Protein AF-A0AAW2R054-F1 (afdb_monomer_lite)

Foldseek 3Di:
DCVQQNPPKDKFQDPDPDPVNRNDWDKDWDADPVGKIKIWTKIKMHHPRFIWIWTWMWIQDPPVRDTDTCWIWTFTPPDDTDIDTPDHDDDD

Sequence (92 aa):
VRVRIGSPITGYGSESRNRAARQRIPHKTWTDEEGVEHVVVNFHIRGPHGAGKVYSEMFKDKVEKQWKFMYLIVEVTSPSPAQLMLESYVPA

Radius of gyration: 14.86 Å; chains: 1; bounding box: 43×24×35 Å

InterPro domains:
  IPR013261 Mitochondrial import inner membrane translocase subunit Tim21 [PF08294] (5-78)
  IPR013261 Mitochondrial import inner membrane translocase subunit Tim21 [PTHR13032] (1-89)
  IPR038552 Tim21 IMS domain superfamily [G3DSA:3.10.450.320] (1-90)

Organism: Sesamum radiatum (NCBI:txid300843)

Structure (mmCIF, N/CA/C/O backbone):
data_AF-A0AAW2R054-F1
#
_entry.id   AF-A0AAW2R054-F1
#
loop_
_atom_site.group_PDB
_atom_site.id
_atom_site.type_symbol
_atom_site.label_atom_id
_atom_site.label_alt_id
_atom_site.label_comp_id
_atom_site.label_asym_id
_atom_site.label_entity_id
_atom_site.label_seq_id
_atom_site.pdbx_PDB_ins_code
_atom_site.Cartn_x
_atom_site.Cartn_y
_atom_site.Cartn_z
_atom_site.occupancy
_atom_site.B_iso_or_equiv
_atom_site.auth_seq_id
_atom_site.auth_comp_id
_atom_site.auth_asym_id
_atom_site.auth_atom_id
_atom_site.pdbx_PDB_model_num
ATOM 1 N N . VAL A 1 1 ? -1.471 -8.953 -11.947 1.00 60.62 1 VAL A N 1
ATOM 2 C CA . VAL A 1 1 ? -0.146 -8.406 -11.537 1.00 60.62 1 VAL A CA 1
ATOM 3 C C . VAL A 1 1 ? 1.044 -9.259 -11.986 1.00 60.62 1 VAL A C 1
ATOM 5 O O . VAL A 1 1 ? 1.932 -8.705 -12.624 1.00 60.62 1 VAL A O 1
ATOM 8 N N . ARG A 1 2 ? 1.076 -10.582 -11.724 1.00 59.34 2 ARG A N 1
ATOM 9 C CA . ARG A 1 2 ? 2.234 -11.458 -12.046 1.00 59.34 2 ARG A CA 1
ATOM 10 C C . ARG A 1 2 ? 2.759 -11.346 -13.482 1.00 59.34 2 ARG A C 1
ATOM 12 O O . ARG A 1 2 ? 3.965 -11.321 -13.663 1.00 59.34 2 ARG A O 1
ATOM 19 N N . VAL A 1 3 ? 1.879 -11.220 -14.476 1.00 61.03 3 VAL A N 1
ATOM 20 C CA . VAL A 1 3 ? 2.275 -11.123 -15.896 1.00 61.03 3 VAL A CA 1
ATOM 21 C C . VAL A 1 3 ? 3.060 -9.838 -16.206 1.00 61.03 3 VAL A C 1
ATOM 23 O O . VAL A 1 3 ? 3.934 -9.856 -17.059 1.00 61.03 3 VAL A O 1
ATOM 26 N N . ARG A 1 4 ? 2.779 -8.727 -15.509 1.00 69.69 4 ARG A N 1
ATOM 27 C CA . ARG A 1 4 ? 3.378 -7.412 -15.815 1.00 69.69 4 ARG A CA 1
ATOM 28 C C . ARG A 1 4 ? 4.631 -7.096 -14.997 1.00 69.69 4 ARG A C 1
ATOM 30 O O . ARG A 1 4 ? 5.493 -6.379 -15.478 1.00 69.69 4 ARG A O 1
ATOM 37 N N . ILE A 1 5 ? 4.732 -7.619 -13.774 1.00 77.94 5 ILE A N 1
ATOM 38 C CA . ILE A 1 5 ? 5.869 -7.357 -12.869 1.00 77.94 5 ILE A CA 1
ATOM 39 C C . ILE A 1 5 ? 6.808 -8.570 -12.763 1.00 77.94 5 ILE A C 1
ATOM 41 O O . ILE A 1 5 ? 8.005 -8.409 -12.533 1.00 77.94 5 ILE A O 1
ATOM 45 N N . GLY A 1 6 ? 6.302 -9.783 -12.995 1.00 80.06 6 GLY A N 1
ATOM 46 C CA . GLY A 1 6 ? 7.036 -11.037 -12.825 1.00 80.06 6 GLY A CA 1
ATOM 47 C C . GLY A 1 6 ? 6.957 -11.598 -11.406 1.00 80.06 6 GLY A C 1
ATOM 48 O O . GLY A 1 6 ? 6.256 -11.071 -10.544 1.00 80.06 6 GLY A O 1
ATOM 49 N N . SER A 1 7 ? 7.653 -12.708 -11.172 1.00 83.31 7 SER A N 1
ATOM 50 C CA . SER A 1 7 ? 7.811 -13.334 -9.857 1.00 83.31 7 SER A CA 1
ATOM 51 C C . SER A 1 7 ? 9.258 -13.814 -9.712 1.00 83.31 7 SER A C 1
ATOM 53 O O . SER A 1 7 ? 9.791 -14.337 -10.691 1.00 83.31 7 SER A O 1
ATOM 55 N N . PRO A 1 8 ? 9.909 -13.645 -8.545 1.00 85.75 8 PRO A N 1
ATOM 56 C CA . PRO A 1 8 ? 9.399 -13.079 -7.286 1.00 85.75 8 PRO A CA 1
ATOM 57 C C . PRO A 1 8 ? 9.169 -11.556 -7.336 1.00 85.75 8 PRO A C 1
ATOM 59 O O . PRO A 1 8 ? 9.706 -10.872 -8.200 1.00 85.75 8 PRO A O 1
ATOM 62 N N . ILE A 1 9 ? 8.353 -11.023 -6.419 1.00 87.44 9 ILE A N 1
ATOM 63 C CA . ILE A 1 9 ? 8.082 -9.579 -6.294 1.00 87.44 9 ILE A CA 1
ATOM 64 C C . ILE A 1 9 ? 8.625 -9.097 -4.950 1.00 87.44 9 ILE A C 1
ATOM 66 O O . ILE A 1 9 ? 8.321 -9.687 -3.916 1.00 87.44 9 ILE A O 1
ATOM 70 N N . THR A 1 10 ? 9.383 -8.005 -4.966 1.00 88.56 10 THR A N 1
ATOM 71 C CA . THR A 1 10 ? 9.916 -7.342 -3.772 1.00 88.56 10 THR A CA 1
ATOM 72 C C . THR A 1 10 ? 9.175 -6.034 -3.533 1.00 88.56 10 THR A C 1
ATOM 74 O O . THR A 1 10 ? 9.075 -5.222 -4.452 1.00 88.56 10 THR A O 1
ATOM 77 N N . GLY A 1 11 ? 8.708 -5.807 -2.303 1.00 87.75 11 GLY A N 1
ATOM 78 C CA . GLY A 1 11 ? 8.146 -4.532 -1.849 1.00 87.75 11 GLY A CA 1
ATOM 79 C C . GLY A 1 11 ? 9.150 -3.714 -1.027 1.00 87.75 11 GLY A C 1
ATOM 80 O O . GLY A 1 11 ? 9.928 -4.286 -0.265 1.00 87.75 11 GLY A O 1
ATOM 81 N N . TYR A 1 12 ? 9.158 -2.389 -1.174 1.00 86.50 12 TYR A N 1
ATOM 82 C CA . TYR A 1 12 ? 10.008 -1.478 -0.396 1.00 86.50 12 TYR A CA 1
ATOM 83 C C . TYR A 1 12 ? 9.372 -0.088 -0.255 1.00 86.50 12 TYR A C 1
ATOM 85 O O . TYR A 1 12 ? 8.597 0.342 -1.102 1.00 86.50 12 TYR A O 1
ATOM 93 N N . GLY A 1 13 ? 9.694 0.641 0.814 1.00 80.69 13 GLY A N 1
ATOM 94 C CA . GLY A 1 13 ? 8.997 1.896 1.121 1.00 80.69 13 GLY A CA 1
ATOM 95 C C . GLY A 1 13 ? 9.340 3.070 0.203 1.00 80.69 13 GLY A C 1
ATOM 96 O O . GLY A 1 13 ? 8.444 3.732 -0.312 1.00 80.69 13 GLY A O 1
ATOM 97 N N . SER A 1 14 ? 10.628 3.326 -0.041 1.00 77.75 14 SER A N 1
ATOM 98 C CA . SER A 1 14 ? 11.086 4.495 -0.810 1.00 77.75 14 SER A CA 1
ATOM 99 C C . SER A 1 14 ? 12.099 4.138 -1.900 1.00 77.75 14 SER A C 1
ATOM 101 O O . SER A 1 14 ? 12.943 3.263 -1.706 1.00 77.75 14 SER A O 1
ATOM 103 N N . GLU A 1 15 ? 12.072 4.843 -3.036 1.00 72.94 15 GLU A N 1
ATOM 104 C CA . GLU A 1 15 ? 13.134 4.794 -4.053 1.00 72.94 15 GLU A CA 1
ATOM 105 C C . GLU A 1 15 ? 14.370 5.572 -3.579 1.00 72.94 15 GLU A C 1
ATOM 107 O O . GLU A 1 15 ? 14.720 6.632 -4.085 1.00 72.94 15 GLU A O 1
ATOM 112 N N . SER A 1 16 ? 15.039 5.055 -2.550 1.00 74.81 16 SER A N 1
ATOM 113 C CA . SER A 1 16 ? 16.290 5.612 -2.042 1.00 74.81 16 SER A CA 1
ATOM 114 C C . SER A 1 16 ? 17.445 4.642 -2.253 1.00 74.81 16 SER A C 1
ATOM 116 O O . SER A 1 16 ? 17.308 3.424 -2.102 1.00 74.81 16 SER A O 1
ATOM 118 N N . ARG A 1 17 ? 18.638 5.184 -2.527 1.00 73.44 17 ARG A N 1
ATOM 119 C CA . ARG A 1 17 ? 19.885 4.404 -2.470 1.00 73.44 17 ARG A CA 1
ATOM 120 C C . ARG A 1 17 ? 20.151 3.894 -1.044 1.00 73.44 17 ARG A C 1
ATOM 122 O O . ARG A 1 17 ? 20.724 2.814 -0.877 1.00 73.44 17 ARG A O 1
ATOM 129 N N . ASN A 1 18 ? 19.657 4.601 -0.023 1.00 82.12 18 ASN A N 1
ATOM 130 C CA . ASN A 1 18 ? 19.777 4.209 1.377 1.00 82.12 18 ASN A CA 1
ATOM 131 C C . ASN A 1 18 ? 18.981 2.920 1.662 1.00 82.12 18 ASN A C 1
ATOM 133 O O . ASN A 1 18 ? 17.768 2.849 1.460 1.00 82.12 18 ASN A O 1
ATOM 137 N N . ARG A 1 19 ? 19.672 1.877 2.139 1.00 74.12 19 ARG A N 1
ATOM 138 C CA . ARG A 1 19 ? 19.062 0.579 2.468 1.00 74.12 19 ARG A CA 1
ATOM 139 C C . ARG A 1 19 ? 18.060 0.690 3.623 1.00 74.12 19 ARG A C 1
ATOM 141 O O . ARG A 1 19 ? 17.002 0.077 3.541 1.00 74.12 19 ARG A O 1
ATOM 148 N N . ALA A 1 20 ? 18.347 1.493 4.647 1.00 77.38 20 ALA A N 1
ATOM 149 C CA . ALA A 1 20 ? 17.457 1.651 5.799 1.00 77.38 20 ALA A CA 1
ATOM 150 C C . ALA A 1 20 ? 16.124 2.312 5.405 1.00 77.38 20 ALA A C 1
ATOM 152 O O . ALA A 1 20 ? 15.058 1.876 5.831 1.00 77.38 20 ALA A O 1
ATOM 153 N N . ALA A 1 21 ? 16.171 3.308 4.514 1.00 73.50 21 ALA A N 1
ATOM 154 C CA . ALA A 1 21 ? 14.976 3.978 3.998 1.00 73.50 21 ALA A CA 1
ATOM 155 C C . ALA A 1 21 ? 14.092 3.057 3.133 1.00 73.50 21 ALA A C 1
ATOM 157 O O . ALA A 1 21 ? 12.884 3.264 3.045 1.00 73.50 21 ALA A O 1
ATOM 158 N N . ARG A 1 22 ? 14.676 2.024 2.510 1.00 78.69 22 ARG A N 1
ATOM 159 C CA . ARG A 1 22 ? 13.932 1.005 1.750 1.00 78.69 22 ARG A CA 1
ATOM 160 C C . ARG A 1 22 ? 13.211 -0.006 2.642 1.00 78.69 22 ARG A C 1
ATOM 162 O O . ARG A 1 22 ? 12.184 -0.532 2.226 1.00 78.69 22 ARG A O 1
ATOM 169 N N . GLN A 1 23 ? 13.724 -0.260 3.847 1.00 82.19 23 GLN A N 1
ATOM 170 C CA . GLN A 1 23 ? 13.151 -1.233 4.787 1.00 82.19 23 GLN A CA 1
ATOM 171 C C . GLN A 1 23 ? 11.889 -0.732 5.499 1.00 82.19 23 GLN A C 1
ATOM 173 O O . GLN A 1 23 ? 11.114 -1.544 5.992 1.00 82.19 23 GLN A O 1
ATOM 178 N N . ARG A 1 24 ? 11.673 0.586 5.571 1.00 83.75 24 ARG A N 1
ATOM 179 C CA . ARG A 1 24 ? 10.499 1.168 6.233 1.00 83.75 24 ARG A CA 1
ATOM 180 C C . ARG A 1 24 ? 9.454 1.563 5.209 1.00 83.75 24 ARG A C 1
ATOM 182 O O . ARG A 1 24 ? 9.740 2.387 4.348 1.00 83.75 24 ARG A O 1
ATOM 189 N N . ILE A 1 2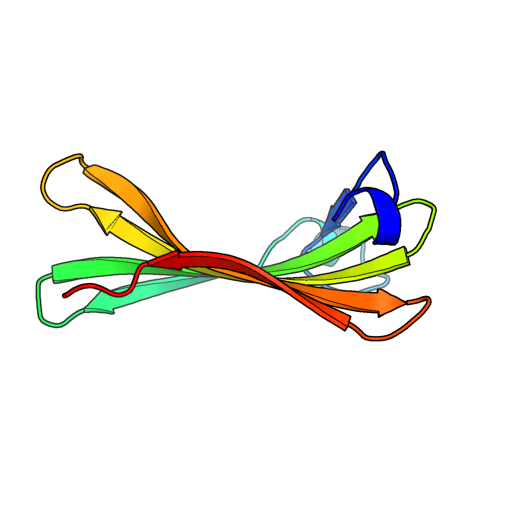5 ? 8.250 1.017 5.338 1.00 85.81 25 ILE A N 1
ATOM 190 C CA . ILE A 1 25 ? 7.096 1.442 4.548 1.00 85.81 25 ILE A CA 1
ATOM 191 C C . ILE A 1 25 ? 6.363 2.541 5.330 1.00 85.81 25 ILE A C 1
ATOM 193 O O . ILE A 1 25 ? 5.898 2.277 6.444 1.00 85.81 25 ILE A O 1
ATOM 197 N N . PRO A 1 26 ? 6.287 3.774 4.800 1.00 86.56 26 PRO A N 1
ATOM 198 C CA . PRO A 1 26 ? 5.502 4.822 5.432 1.00 86.56 26 PRO A CA 1
ATOM 199 C C . PRO A 1 26 ? 4.017 4.455 5.381 1.00 86.56 26 PRO A C 1
ATOM 201 O O . PRO A 1 26 ? 3.514 3.969 4.368 1.00 86.56 26 PRO A O 1
ATOM 204 N N . HIS A 1 27 ? 3.323 4.716 6.480 1.00 91.25 27 HIS A N 1
ATOM 205 C CA . HIS A 1 27 ? 1.885 4.534 6.598 1.00 91.25 27 HIS A CA 1
ATOM 206 C C . HIS A 1 27 ? 1.280 5.729 7.333 1.00 91.25 27 HIS A C 1
ATOM 208 O O . HIS A 1 27 ? 1.967 6.411 8.098 1.00 91.25 27 HIS A O 1
ATOM 214 N N . LYS A 1 28 ? -0.006 5.980 7.098 1.00 93.38 28 LYS A N 1
ATOM 215 C CA . LYS A 1 28 ? -0.798 6.976 7.818 1.00 93.38 28 LYS A CA 1
ATOM 216 C C . LYS A 1 28 ? -2.013 6.282 8.411 1.00 93.38 28 LYS A C 1
ATOM 218 O O . LYS A 1 28 ? -2.789 5.696 7.669 1.00 93.38 28 LYS A O 1
ATOM 223 N N . THR A 1 29 ? -2.180 6.381 9.721 1.00 94.00 29 THR A N 1
ATOM 224 C CA . THR A 1 29 ? -3.368 5.899 10.432 1.00 94.00 29 THR A CA 1
ATOM 225 C C . THR A 1 29 ? -4.231 7.074 10.857 1.00 94.00 29 THR A C 1
ATOM 227 O O . THR A 1 29 ? -3.702 8.083 11.328 1.00 94.00 29 THR A O 1
ATOM 230 N N . TRP A 1 30 ? -5.542 6.958 10.693 1.00 93.38 30 TRP A N 1
ATOM 231 C CA . TRP A 1 30 ? -6.512 7.956 11.140 1.00 93.38 30 TRP A CA 1
ATOM 232 C C . TRP A 1 30 ? -7.829 7.272 11.514 1.00 93.38 30 TRP A C 1
ATOM 234 O O . TRP A 1 30 ? -8.054 6.123 11.146 1.00 93.38 30 TRP A O 1
ATOM 244 N N . THR A 1 31 ? -8.669 7.956 12.281 1.00 93.44 31 THR A N 1
ATOM 245 C CA . THR A 1 31 ? -9.985 7.453 12.688 1.00 93.44 31 THR A CA 1
ATOM 246 C C . THR A 1 31 ? -11.048 8.346 12.072 1.00 93.44 31 THR A C 1
ATOM 248 O O . THR A 1 31 ? -10.897 9.569 12.111 1.00 93.44 31 THR A O 1
ATOM 251 N N . ASP A 1 32 ? -12.077 7.752 11.476 1.00 89.69 32 ASP A N 1
ATOM 252 C CA . ASP A 1 32 ? -13.184 8.503 10.882 1.00 89.69 32 ASP A CA 1
ATOM 253 C C . ASP A 1 32 ? -14.212 8.981 11.919 1.00 89.69 32 ASP A C 1
ATOM 255 O O . ASP A 1 32 ? -14.104 8.699 13.115 1.00 89.69 32 ASP A O 1
ATOM 259 N N . GLU A 1 33 ? -15.213 9.734 11.454 1.00 90.19 33 GLU A N 1
ATOM 260 C CA . GLU A 1 33 ? -16.289 10.277 12.295 1.00 90.19 33 GLU A CA 1
ATOM 261 C C . GLU A 1 33 ? -17.128 9.183 12.966 1.00 90.19 33 GLU A C 1
ATOM 263 O O . GLU A 1 33 ? -17.699 9.400 14.034 1.00 90.19 33 GLU A O 1
ATOM 268 N N . GLU A 1 34 ? -17.164 7.985 12.385 1.00 86.44 34 GLU A N 1
ATOM 269 C CA . GLU A 1 34 ? -17.872 6.851 12.956 1.00 86.44 34 GLU A CA 1
ATOM 270 C C . GLU A 1 34 ? -17.007 6.035 13.933 1.00 86.44 34 GLU A C 1
ATOM 272 O O . GLU A 1 34 ? -17.491 5.057 14.511 1.00 86.44 34 GLU A O 1
ATOM 277 N N . GLY A 1 35 ? -15.732 6.379 14.120 1.00 89.62 35 GLY A N 1
ATOM 278 C CA . GLY A 1 35 ? -14.807 5.651 14.989 1.00 89.62 35 GLY A CA 1
ATOM 279 C C . GLY A 1 35 ? -14.144 4.424 14.347 1.00 89.62 35 GLY A C 1
ATOM 280 O O . GLY A 1 35 ? -13.615 3.579 15.070 1.00 89.62 35 GLY A O 1
ATOM 281 N N . VAL A 1 36 ? -14.182 4.272 13.020 1.00 91.00 36 VAL A N 1
ATOM 282 C CA . VAL A 1 36 ? -13.450 3.224 12.288 1.00 91.00 36 VAL A CA 1
ATOM 283 C C . VAL A 1 36 ? -11.988 3.641 12.133 1.00 91.00 36 VAL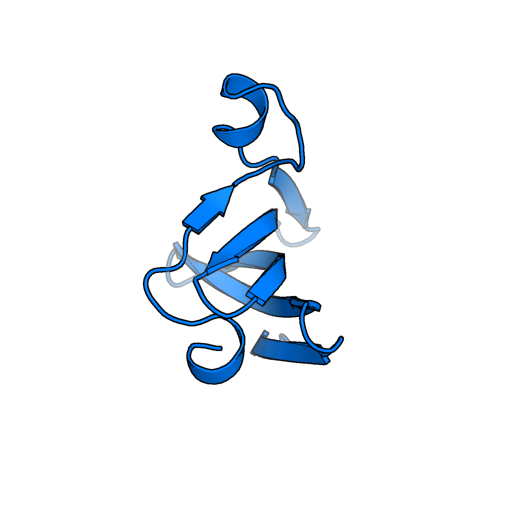 A C 1
ATOM 285 O O . VAL A 1 36 ? -11.682 4.767 11.744 1.00 91.00 36 VAL A O 1
ATOM 288 N N . GLU A 1 37 ? -11.065 2.725 12.429 1.00 93.50 37 GLU A N 1
ATOM 289 C CA . GLU A 1 37 ? -9.637 2.921 12.166 1.00 93.50 37 GLU A CA 1
ATOM 290 C C . GLU A 1 37 ? -9.330 2.672 10.688 1.00 93.50 37 GLU A C 1
ATOM 292 O O . GLU A 1 37 ? -9.644 1.610 10.148 1.00 93.50 37 GLU A O 1
ATOM 297 N N . HIS A 1 38 ? -8.641 3.623 10.069 1.00 94.25 38 HIS A N 1
ATOM 298 C CA . HIS A 1 38 ? -8.157 3.567 8.697 1.00 94.25 38 HIS A CA 1
ATOM 299 C C . HIS A 1 38 ? -6.635 3.562 8.671 1.00 94.25 38 HIS A C 1
ATOM 301 O O . HIS A 1 38 ? -5.972 4.216 9.484 1.00 94.25 38 HIS A O 1
ATOM 307 N N . VAL A 1 39 ? -6.067 2.848 7.705 1.00 94.56 39 VAL A N 1
ATOM 308 C CA . VAL A 1 39 ? -4.637 2.859 7.412 1.00 94.56 39 VAL A CA 1
ATOM 309 C C . VAL A 1 39 ? -4.406 3.006 5.915 1.00 94.56 39 VAL A C 1
ATOM 311 O O . VAL A 1 39 ? -4.892 2.224 5.104 1.00 94.56 39 VAL A O 1
ATOM 314 N N . VAL A 1 40 ? -3.612 4.010 5.558 1.00 93.94 40 VAL A N 1
ATOM 315 C CA . VAL A 1 40 ? -3.152 4.256 4.193 1.00 93.94 40 VAL A CA 1
ATOM 316 C C . VAL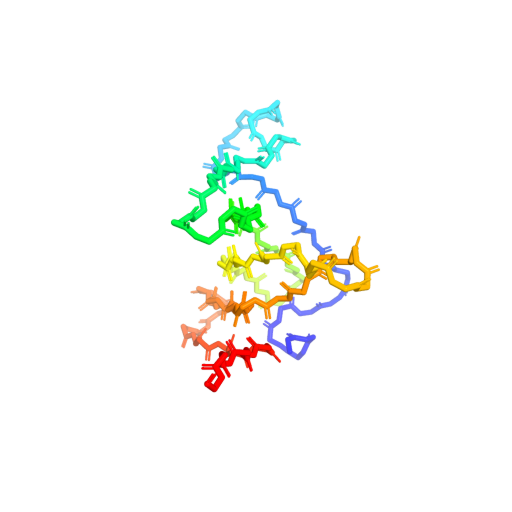 A 1 40 ? -1.688 3.860 4.100 1.00 93.94 40 VAL A C 1
ATOM 318 O O . VAL A 1 40 ? -0.855 4.330 4.883 1.00 93.94 40 VAL A O 1
ATOM 321 N N . VAL A 1 41 ? -1.365 3.009 3.131 1.00 92.81 41 VAL A N 1
ATOM 322 C CA . VAL A 1 41 ? -0.018 2.488 2.900 1.00 92.81 41 VAL A CA 1
ATOM 323 C C . VAL A 1 41 ? 0.342 2.649 1.431 1.00 92.81 41 VAL A C 1
ATOM 325 O O . VAL A 1 41 ? -0.341 2.138 0.546 1.00 92.81 41 VAL A O 1
ATOM 328 N N . ASN A 1 4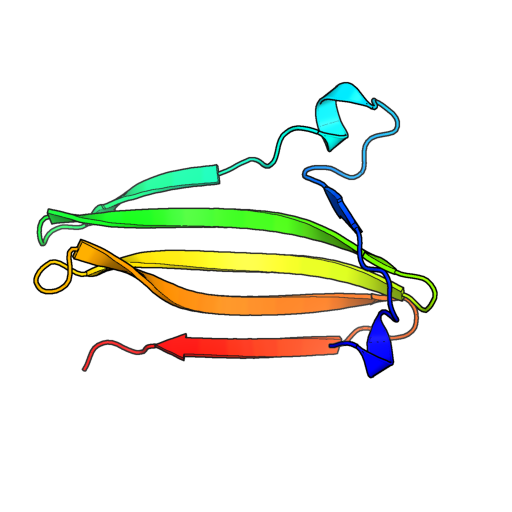2 ? 1.472 3.310 1.184 1.00 92.06 42 ASN A N 1
ATOM 329 C CA . ASN A 1 42 ? 2.022 3.486 -0.153 1.00 92.06 42 ASN A CA 1
ATOM 330 C C . ASN A 1 42 ? 3.437 2.916 -0.195 1.00 92.06 42 ASN A C 1
ATOM 332 O O . ASN A 1 42 ? 4.306 3.331 0.575 1.00 92.06 42 ASN A O 1
ATOM 336 N N . PHE A 1 43 ? 3.685 1.981 -1.104 1.00 91.94 43 PHE A N 1
ATOM 337 C CA . PHE A 1 43 ? 4.989 1.336 -1.233 1.00 91.94 43 PHE A CA 1
ATOM 338 C C . PHE A 1 43 ? 5.308 1.011 -2.684 1.00 91.94 43 PHE A C 1
ATOM 340 O O . PHE A 1 43 ? 4.437 0.971 -3.544 1.00 91.94 43 PHE A O 1
ATOM 347 N N . HIS A 1 44 ? 6.579 0.787 -2.968 1.00 91.00 44 HIS A N 1
ATOM 348 C CA . HIS A 1 44 ? 7.063 0.437 -4.291 1.00 91.00 44 HIS A CA 1
ATOM 349 C C . HIS A 1 44 ? 7.210 -1.071 -4.404 1.00 91.00 44 HIS A C 1
ATOM 351 O O . HIS A 1 44 ? 7.544 -1.749 -3.431 1.00 91.00 44 HIS A O 1
ATOM 357 N N . ILE A 1 45 ? 6.997 -1.587 -5.607 1.00 91.12 45 ILE A N 1
ATOM 358 C CA . ILE A 1 45 ? 7.192 -2.991 -5.937 1.00 91.12 45 ILE A CA 1
ATOM 359 C C . ILE A 1 45 ? 8.099 -3.133 -7.150 1.00 91.12 45 ILE A C 1
ATOM 361 O O . ILE A 1 45 ? 8.061 -2.334 -8.086 1.00 91.12 45 ILE A O 1
ATOM 365 N N . ARG A 1 46 ? 8.921 -4.178 -7.145 1.00 89.31 46 ARG A N 1
ATOM 366 C CA . ARG A 1 46 ? 9.794 -4.533 -8.262 1.00 89.31 46 ARG A CA 1
ATOM 367 C C . ARG A 1 46 ? 9.835 -6.040 -8.431 1.00 89.31 46 ARG A C 1
ATOM 369 O O . ARG A 1 46 ? 9.968 -6.769 -7.451 1.00 89.31 46 ARG A O 1
ATOM 376 N N . GLY A 1 47 ? 9.764 -6.489 -9.672 1.00 88.81 47 GLY A N 1
ATOM 377 C CA . GLY A 1 47 ? 10.003 -7.872 -10.055 1.00 88.81 47 GLY A CA 1
ATOM 378 C C . GLY A 1 47 ? 10.873 -7.952 -11.312 1.00 88.81 47 GLY A C 1
ATOM 379 O O . GLY A 1 47 ? 11.342 -6.924 -11.804 1.00 88.81 47 GLY A O 1
ATOM 380 N N . PRO A 1 48 ? 11.111 -9.165 -11.833 1.00 88.25 48 PRO A N 1
ATOM 381 C CA . PRO A 1 48 ? 11.967 -9.393 -12.995 1.00 88.25 48 PRO A CA 1
ATOM 382 C C . PRO A 1 48 ? 11.541 -8.659 -14.269 1.00 88.25 48 PRO A C 1
ATOM 384 O O . PRO A 1 48 ? 12.385 -8.363 -15.108 1.00 88.25 48 PRO A O 1
ATOM 387 N N . HIS A 1 49 ? 10.244 -8.390 -14.435 1.00 86.25 49 HIS A N 1
ATOM 388 C CA . HIS A 1 49 ? 9.695 -7.841 -15.677 1.00 86.25 49 HIS A CA 1
ATOM 389 C C . HIS A 1 49 ? 9.272 -6.384 -15.564 1.00 86.25 49 HIS A C 1
ATOM 391 O O . HIS A 1 49 ? 8.933 -5.790 -16.579 1.00 86.25 49 HIS A O 1
ATOM 397 N N . GLY A 1 50 ? 9.291 -5.801 -14.365 1.00 86.69 50 GLY A N 1
ATOM 398 C CA . GLY A 1 50 ? 8.793 -4.449 -14.187 1.00 86.69 50 GLY A CA 1
ATOM 399 C C . GLY A 1 50 ? 8.896 -3.917 -12.769 1.00 86.69 50 GLY A C 1
ATOM 400 O O . GLY A 1 50 ? 9.291 -4.604 -11.821 1.00 86.69 50 GLY A O 1
ATOM 401 N N . ALA A 1 51 ? 8.506 -2.659 -12.633 1.00 90.06 51 ALA A N 1
ATOM 402 C CA . ALA A 1 51 ? 8.416 -1.960 -11.365 1.00 90.06 51 ALA A CA 1
ATOM 403 C C . ALA A 1 51 ? 7.123 -1.150 -11.313 1.00 90.06 51 ALA A C 1
ATOM 405 O O . ALA A 1 51 ? 6.488 -0.884 -12.336 1.00 90.06 51 ALA A O 1
ATOM 406 N N . GLY A 1 52 ? 6.727 -0.783 -10.105 1.00 91.31 52 GLY A N 1
ATOM 407 C CA . GLY A 1 52 ? 5.523 -0.013 -9.887 1.00 91.31 52 GLY A CA 1
ATOM 408 C C . GLY A 1 52 ? 5.395 0.476 -8.459 1.00 91.31 52 GLY A C 1
ATOM 409 O O . GLY A 1 52 ? 6.272 0.270 -7.616 1.00 91.31 52 GLY A O 1
ATOM 410 N N . LYS A 1 53 ? 4.261 1.103 -8.193 1.00 92.62 53 LYS A N 1
ATOM 411 C CA . LYS A 1 53 ? 3.872 1.609 -6.890 1.00 92.62 53 LYS A CA 1
ATOM 412 C C . LYS A 1 53 ? 2.489 1.090 -6.541 1.00 92.62 53 LYS A C 1
ATOM 414 O O . LYS A 1 53 ? 1.618 0.966 -7.395 1.00 92.62 53 LYS A O 1
ATOM 419 N N . VAL A 1 54 ? 2.321 0.743 -5.282 1.00 92.44 54 VAL A N 1
ATOM 420 C CA . VAL A 1 54 ? 1.071 0.274 -4.711 1.00 92.44 54 VAL A CA 1
ATOM 421 C C . VAL A 1 54 ? 0.517 1.385 -3.847 1.00 92.44 54 VAL A C 1
ATOM 423 O O . VAL A 1 54 ? 1.243 1.956 -3.028 1.00 92.44 54 VAL A O 1
ATOM 426 N N . TYR A 1 55 ? -0.763 1.660 -4.039 1.00 92.38 55 TYR A N 1
ATOM 427 C CA . TYR A 1 55 ? -1.557 2.526 -3.192 1.00 92.38 55 TYR A CA 1
ATOM 428 C C . TYR A 1 55 ? -2.631 1.671 -2.551 1.00 92.38 55 TYR A C 1
ATOM 430 O O . TYR A 1 55 ? -3.382 0.987 -3.248 1.00 92.38 55 TYR A O 1
ATOM 438 N N . SER A 1 56 ? -2.676 1.681 -1.230 1.00 93.44 56 SER A N 1
ATOM 439 C CA . SER A 1 56 ? -3.618 0.872 -0.480 1.00 93.44 56 SER A CA 1
ATOM 440 C C . SER A 1 56 ? -4.216 1.678 0.649 1.00 93.44 56 SER A C 1
ATOM 442 O O . SER A 1 56 ? -3.499 2.349 1.391 1.00 93.44 56 SER A O 1
ATOM 444 N N . GLU A 1 57 ? -5.517 1.517 0.823 1.00 93.25 57 GLU A N 1
ATOM 445 C CA . GLU A 1 57 ? -6.229 1.959 2.010 1.00 93.25 57 GLU A CA 1
ATOM 446 C C . GLU A 1 57 ? -7.034 0.797 2.560 1.00 93.25 57 GLU A C 1
ATOM 448 O O . GLU A 1 57 ? -7.665 0.046 1.812 1.00 93.25 57 GLU A O 1
ATOM 453 N N . MET A 1 58 ? -6.961 0.626 3.872 1.00 93.56 58 MET A N 1
ATOM 454 C CA . MET A 1 58 ? -7.696 -0.395 4.592 1.00 93.56 58 MET A CA 1
ATOM 455 C C . MET A 1 58 ? -8.419 0.237 5.768 1.00 93.56 58 MET A C 1
ATOM 457 O O . MET A 1 58 ? -7.894 1.149 6.404 1.00 93.56 58 MET A O 1
ATOM 461 N N . PHE A 1 59 ? -9.575 -0.317 6.095 1.00 93.19 59 PHE A N 1
ATOM 462 C CA . PHE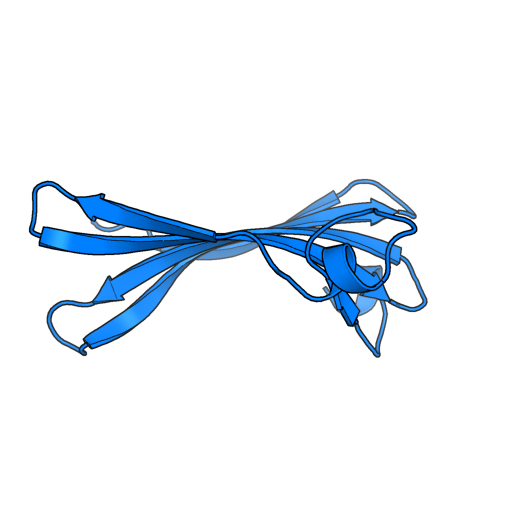 A 1 59 ? -10.339 0.036 7.279 1.00 93.19 59 PHE A CA 1
ATOM 463 C C . PHE A 1 59 ? -10.506 -1.196 8.162 1.00 93.19 59 PHE A C 1
ATOM 465 O O . PHE A 1 59 ? -10.488 -2.337 7.686 1.00 93.19 59 PHE A O 1
ATOM 472 N N . LYS A 1 60 ? -10.649 -0.977 9.462 1.00 92.12 60 LYS A N 1
ATOM 473 C CA . LYS A 1 60 ? -10.860 -2.047 10.429 1.00 92.12 60 LYS A CA 1
ATOM 474 C C . LYS A 1 60 ? -12.350 -2.253 10.649 1.00 92.12 60 LYS A C 1
ATOM 476 O O . LYS A 1 60 ? -13.006 -1.447 11.301 1.00 92.12 60 LYS A O 1
ATOM 481 N N . ASP A 1 61 ? -12.874 -3.348 10.117 1.00 88.94 61 ASP A N 1
ATOM 482 C CA . ASP A 1 61 ? -14.282 -3.707 10.238 1.00 88.94 61 ASP A CA 1
ATOM 483 C C . ASP A 1 61 ? -14.710 -3.764 11.715 1.00 88.94 61 ASP A C 1
ATOM 485 O O . ASP A 1 61 ? -14.075 -4.435 12.532 1.00 88.94 61 ASP A O 1
ATOM 489 N N . LYS A 1 62 ? -15.781 -3.051 12.077 1.00 84.81 62 LYS A N 1
ATOM 490 C CA . LYS A 1 62 ? -16.258 -2.966 13.469 1.00 84.81 62 LYS A CA 1
ATOM 491 C C . LYS A 1 62 ? -16.844 -4.283 13.986 1.00 84.81 62 LYS A C 1
ATOM 493 O O . LYS A 1 62 ? -16.808 -4.526 15.192 1.00 84.81 62 LYS A O 1
ATOM 498 N N . VAL A 1 63 ? -17.386 -5.114 13.095 1.00 85.62 63 VAL A N 1
ATOM 499 C CA . VAL A 1 63 ? -18.079 -6.364 13.428 1.00 85.62 63 VAL A CA 1
ATOM 500 C C . VAL A 1 63 ? -17.075 -7.510 13.505 1.00 85.62 63 VAL A C 1
ATOM 502 O O . VAL A 1 63 ? -16.944 -8.164 14.538 1.00 85.62 63 VAL A O 1
ATOM 505 N N . GLU A 1 64 ? -16.319 -7.720 12.430 1.00 85.69 64 GLU A N 1
ATOM 506 C CA . GLU A 1 64 ? -15.364 -8.821 12.285 1.00 85.69 64 GLU A CA 1
ATOM 507 C C . GLU A 1 64 ? -13.999 -8.508 12.906 1.00 85.69 64 GLU A C 1
ATOM 509 O O . GLU A 1 64 ? -13.205 -9.421 13.133 1.00 85.69 64 GLU A O 1
ATOM 514 N N . LYS A 1 65 ? -13.713 -7.231 13.204 1.00 86.69 65 LYS A N 1
ATOM 515 C CA . LYS A 1 65 ? -12.418 -6.752 13.724 1.00 86.69 65 LYS A CA 1
ATOM 516 C C . LYS A 1 65 ? -11.237 -7.094 12.809 1.00 86.69 65 LYS A C 1
ATOM 518 O O . LYS A 1 65 ? -10.100 -7.190 13.273 1.00 86.69 65 LYS A O 1
ATOM 523 N N . GLN A 1 66 ? -11.502 -7.255 11.513 1.00 89.50 66 GLN A N 1
ATOM 524 C CA . GLN A 1 66 ? -10.506 -7.544 10.483 1.00 89.50 66 GLN A CA 1
ATOM 525 C C . GLN A 1 66 ? -10.232 -6.311 9.624 1.00 89.50 66 GLN A C 1
ATOM 527 O O . GLN A 1 66 ? -11.114 -5.485 9.399 1.00 89.50 66 GLN A O 1
ATOM 532 N N . TRP A 1 67 ? -9.002 -6.200 9.127 1.00 90.12 67 TRP A N 1
ATOM 533 C CA . TRP A 1 67 ? -8.650 -5.181 8.144 1.00 90.12 67 TRP A CA 1
ATOM 534 C C . TRP A 1 67 ? -9.185 -5.583 6.772 1.00 90.12 67 TRP A C 1
ATOM 536 O O . TRP A 1 67 ? -8.842 -6.651 6.266 1.00 90.12 67 TRP A O 1
ATOM 546 N N . LYS A 1 68 ? -9.992 -4.717 6.166 1.00 89.69 68 LYS A N 1
ATOM 547 C CA . LYS A 1 68 ? -10.541 -4.887 4.817 1.00 89.69 68 LYS A CA 1
ATOM 548 C C . LYS A 1 68 ? -10.000 -3.790 3.911 1.00 89.69 68 LYS A C 1
ATOM 550 O O . LYS A 1 68 ? -9.847 -2.650 4.347 1.00 89.69 68 LYS A O 1
ATOM 555 N N . PHE A 1 69 ? -9.690 -4.126 2.662 1.00 88.62 69 PHE A N 1
ATOM 556 C CA . PHE A 1 69 ? -9.237 -3.139 1.686 1.00 88.62 69 PHE A CA 1
ATOM 557 C C . PHE A 1 69 ? -10.412 -2.263 1.242 1.00 88.62 69 PHE A C 1
ATOM 559 O O . PHE A 1 69 ? -11.416 -2.770 0.752 1.00 88.62 69 PHE A O 1
ATOM 566 N N . MET A 1 70 ? -10.265 -0.944 1.377 1.00 88.44 70 MET A N 1
ATOM 567 C CA . MET A 1 70 ? -11.109 0.014 0.656 1.00 88.44 70 MET A CA 1
ATOM 568 C C . MET A 1 70 ? -10.690 0.063 -0.806 1.00 88.44 70 MET A C 1
ATOM 570 O O . MET A 1 70 ? -11.517 -0.068 -1.703 1.00 88.44 70 MET A O 1
ATOM 574 N N . TYR A 1 71 ? -9.385 0.200 -1.041 1.00 90.12 71 TYR A N 1
ATOM 575 C CA . TYR A 1 71 ? -8.795 0.003 -2.353 1.00 90.12 71 TYR A CA 1
ATOM 576 C C . TYR A 1 71 ? -7.404 -0.606 -2.249 1.00 90.12 71 TYR A C 1
ATOM 578 O O . TYR A 1 71 ? -6.649 -0.363 -1.303 1.00 90.12 71 TYR A O 1
ATOM 586 N N . LEU A 1 72 ? -7.047 -1.346 -3.293 1.00 91.06 72 LEU A N 1
ATOM 587 C CA . LEU A 1 72 ? -5.689 -1.786 -3.560 1.00 91.06 72 LEU A CA 1
ATOM 588 C C . LEU A 1 72 ? -5.378 -1.537 -5.034 1.00 91.06 72 LEU A C 1
ATOM 590 O O . LEU A 1 72 ? -5.824 -2.272 -5.915 1.00 91.06 72 LEU A O 1
ATOM 594 N N . ILE A 1 73 ? -4.600 -0.494 -5.301 1.00 91.00 73 ILE A N 1
ATOM 595 C CA . ILE A 1 73 ? -4.233 -0.058 -6.646 1.00 91.00 73 ILE A CA 1
ATOM 596 C C . ILE A 1 73 ? -2.755 -0.332 -6.872 1.00 91.00 73 ILE A C 1
ATOM 598 O O . ILE A 1 73 ? -1.907 0.040 -6.065 1.00 91.00 73 ILE A O 1
ATOM 602 N N . VAL A 1 74 ? -2.432 -0.924 -8.015 1.00 90.56 74 VAL A N 1
ATOM 603 C CA . VAL A 1 74 ? -1.062 -1.097 -8.490 1.00 90.56 74 VAL A CA 1
ATOM 604 C C . VAL A 1 74 ? -0.861 -0.271 -9.749 1.00 90.56 74 VAL A C 1
ATOM 606 O O . VAL A 1 74 ? -1.442 -0.557 -10.793 1.00 90.56 74 VAL A O 1
ATOM 609 N N . GLU A 1 75 ? 0.001 0.728 -9.661 1.00 91.25 75 GLU A N 1
ATOM 610 C CA . GLU A 1 75 ? 0.496 1.502 -10.789 1.00 91.25 75 GLU A CA 1
ATOM 611 C C . GLU A 1 75 ? 1.817 0.886 -11.262 1.00 91.25 75 GLU A C 1
ATOM 613 O O . GLU A 1 75 ? 2.847 0.986 -10.599 1.00 91.25 75 GLU A O 1
ATOM 618 N N . VAL A 1 76 ? 1.793 0.196 -12.398 1.00 88.69 76 VAL A N 1
ATOM 619 C CA . VAL A 1 76 ? 2.995 -0.281 -13.086 1.00 88.69 76 VAL A CA 1
ATOM 620 C C . VAL A 1 76 ? 3.624 0.917 -13.782 1.00 88.69 76 VAL A C 1
ATOM 622 O O . VAL A 1 76 ? 2.956 1.563 -14.579 1.00 88.69 76 VAL A O 1
ATOM 625 N N . THR A 1 77 ? 4.891 1.206 -13.502 1.00 86.62 77 THR A N 1
ATOM 626 C CA . THR A 1 77 ? 5.636 2.315 -14.121 1.00 86.62 77 THR A CA 1
ATOM 627 C C . THR A 1 77 ? 6.566 1.838 -15.235 1.00 86.62 77 THR A C 1
ATOM 629 O O . THR A 1 77 ? 6.896 2.599 -16.138 1.00 86.62 77 THR A O 1
ATOM 632 N N . SER A 1 78 ? 6.972 0.567 -15.205 1.00 80.31 78 SER A N 1
ATOM 633 C CA . SER A 1 78 ? 7.852 -0.056 -16.197 1.00 80.31 78 SER A CA 1
ATOM 634 C C . SER A 1 78 ? 7.450 -1.520 -16.399 1.00 80.31 78 SER A C 1
ATOM 636 O O . SER A 1 78 ? 7.134 -2.179 -15.403 1.00 80.31 78 SER A O 1
ATOM 638 N N . PRO A 1 79 ? 7.428 -2.043 -17.642 1.00 77.44 79 PRO A N 1
ATOM 639 C CA . PRO A 1 79 ? 7.954 -1.447 -18.879 1.00 77.44 79 PRO A CA 1
ATOM 640 C C . PRO A 1 79 ? 6.944 -0.565 -19.631 1.00 77.44 79 PRO A C 1
ATOM 642 O O . PRO A 1 79 ? 7.334 0.212 -20.494 1.00 77.44 79 PRO A O 1
ATOM 645 N N . SER A 1 80 ? 5.655 -0.664 -19.304 1.00 81.44 80 SER A N 1
ATOM 646 C CA . SER A 1 80 ? 4.587 0.162 -19.870 1.00 81.44 80 SER A CA 1
ATOM 647 C C . SER A 1 80 ? 3.670 0.638 -18.741 1.00 81.44 80 SER A C 1
ATOM 649 O O . SER A 1 80 ? 3.220 -0.212 -17.960 1.00 81.44 80 SER A O 1
ATOM 651 N N . PRO A 1 81 ? 3.404 1.955 -18.637 1.00 84.75 81 PRO A N 1
ATOM 652 C CA . PRO A 1 81 ? 2.518 2.500 -17.622 1.00 84.75 81 PRO A CA 1
ATOM 653 C C . PRO A 1 81 ? 1.132 1.856 -17.661 1.00 84.75 81 PRO A C 1
ATOM 655 O O . PRO A 1 81 ? 0.489 1.809 -18.710 1.00 84.75 81 PRO A O 1
ATOM 658 N N . ALA A 1 82 ? 0.666 1.342 -16.527 1.00 86.75 82 ALA A N 1
ATOM 659 C CA . ALA A 1 82 ? -0.679 0.789 -16.401 1.00 86.75 82 ALA A CA 1
ATOM 660 C C . ALA A 1 82 ? -1.154 0.842 -14.953 1.00 86.75 82 ALA A C 1
ATOM 662 O O . ALA A 1 82 ? -0.392 0.536 -14.042 1.00 86.75 82 ALA A O 1
ATOM 663 N N . GLN A 1 83 ? -2.430 1.144 -14.742 1.00 85.56 83 GLN A N 1
ATOM 664 C CA . GLN A 1 83 ? -3.051 1.095 -13.424 1.00 85.56 83 GLN A CA 1
ATOM 665 C C . GLN A 1 83 ? -3.949 -0.140 -13.321 1.00 85.56 83 GLN A C 1
ATOM 667 O O . GLN A 1 83 ? -4.709 -0.449 -14.237 1.00 85.56 83 GLN A O 1
ATOM 672 N N . LEU A 1 84 ? -3.835 -0.869 -12.216 1.00 84.75 84 LEU A N 1
ATOM 673 C CA . LEU A 1 84 ? -4.624 -2.058 -11.918 1.00 84.75 84 LEU A CA 1
ATOM 674 C C . LEU A 1 84 ? -5.292 -1.871 -10.555 1.00 84.75 84 LEU A C 1
ATOM 676 O O . LEU A 1 84 ? -4.597 -1.816 -9.545 1.00 84.75 84 LEU A O 1
ATOM 680 N N . MET A 1 85 ? -6.621 -1.810 -10.524 1.00 86.06 85 MET A N 1
ATOM 681 C CA . MET A 1 85 ? -7.399 -1.934 -9.289 1.00 86.06 85 MET A CA 1
ATOM 682 C C . MET A 1 85 ? -7.561 -3.427 -8.982 1.00 86.06 85 MET A C 1
ATOM 684 O O . MET A 1 85 ? -8.061 -4.169 -9.826 1.00 86.06 85 MET A O 1
ATOM 688 N N . LEU A 1 86 ? -7.078 -3.883 -7.829 1.00 81.75 86 LEU A N 1
ATOM 689 C CA . LEU A 1 86 ? -7.140 -5.294 -7.428 1.00 81.75 86 LEU A CA 1
ATOM 690 C C . LEU A 1 86 ? -8.322 -5.575 -6.515 1.00 81.75 86 LEU A C 1
ATOM 692 O O . LEU A 1 86 ? -8.984 -6.594 -6.675 1.00 81.75 86 LEU A O 1
ATOM 696 N N . GLU A 1 87 ? -8.584 -4.661 -5.591 1.00 78.06 87 GLU A N 1
ATOM 697 C CA . GLU A 1 87 ? -9.725 -4.717 -4.691 1.00 78.06 87 GLU A CA 1
ATOM 698 C C . GLU A 1 87 ? -10.303 -3.314 -4.570 1.00 78.06 87 GLU A C 1
ATOM 700 O O . GLU A 1 87 ? -9.552 -2.337 -4.519 1.00 78.06 87 GLU A O 1
ATOM 705 N N . SER A 1 88 ? -11.629 -3.223 -4.557 1.00 71.94 88 SER A N 1
ATOM 706 C CA . SER A 1 88 ? -12.369 -1.998 -4.277 1.00 71.94 88 SER A CA 1
ATOM 707 C C . SER A 1 88 ? -13.604 -2.353 -3.459 1.00 71.94 88 SER A C 1
ATOM 709 O O . SER A 1 88 ? -14.460 -3.099 -3.940 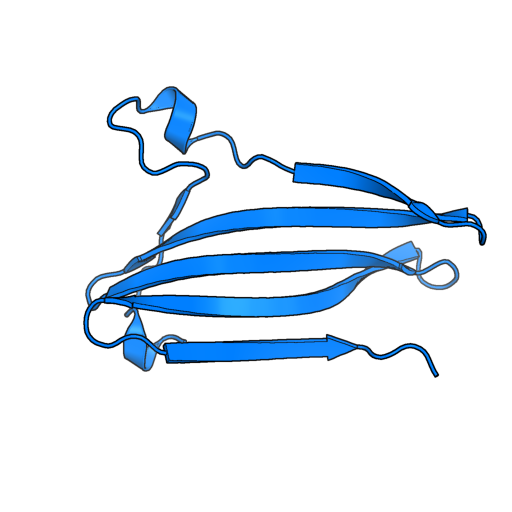1.00 71.94 88 SER A O 1
ATOM 711 N N . TYR A 1 89 ? -13.698 -1.819 -2.248 1.00 73.19 89 TYR A N 1
ATOM 712 C CA . TYR A 1 89 ? -14.892 -1.883 -1.418 1.00 73.19 89 TYR A CA 1
ATOM 713 C C . TYR A 1 89 ? -15.496 -0.484 -1.344 1.00 73.19 89 TYR A C 1
ATOM 715 O O . TYR A 1 89 ? -14.854 0.450 -0.866 1.00 73.19 89 TYR A O 1
ATOM 723 N N . VAL A 1 90 ? -16.724 -0.344 -1.839 1.00 62.59 90 VAL A N 1
ATOM 724 C CA . VAL A 1 90 ? -17.528 0.867 -1.666 1.00 62.59 90 VAL A CA 1
ATOM 725 C C . VAL A 1 90 ? -18.535 0.545 -0.564 1.00 62.59 90 VAL A C 1
ATOM 727 O O . VAL A 1 90 ? -19.404 -0.297 -0.801 1.00 62.59 90 VAL A O 1
ATOM 730 N N . PRO A 1 91 ? -18.407 1.128 0.641 1.00 59.88 91 PRO A N 1
ATOM 731 C CA . PRO A 1 91 ? -19.452 1.021 1.651 1.00 59.88 91 PRO A CA 1
ATOM 732 C C . PRO A 1 91 ? -20.754 1.575 1.054 1.00 59.88 91 PRO A C 1
ATOM 734 O O . PRO A 1 91 ? -20.739 2.670 0.490 1.00 59.88 91 PRO A O 1
ATOM 737 N N . ALA A 1 92 ? -21.825 0.779 1.094 1.00 53.34 92 ALA A N 1
ATOM 738 C CA . ALA A 1 92 ? -23.160 1.178 0.646 1.00 53.34 92 ALA A CA 1
ATOM 739 C C . ALA A 1 92 ? -23.831 2.117 1.654 1.00 53.34 92 ALA A C 1
ATOM 741 O O . ALA A 1 92 ? -23.592 1.920 2.868 1.00 53.34 92 ALA A O 1
#

Secondary structure (DSSP, 8-state):
-HHHH-SS-EEES---S-HHHHHPPPEEEEE-TT--EEEEEEEEEEETTEEEEEEEEEEE-TTT--EEEEEEEEEEEESS-EEEEEEE----

pLDDT: mean 84.76, std 9.03, range [53.34, 94.56]